Protein AF-A0A924X5Y3-F1 (afdb_monomer)

Mean pred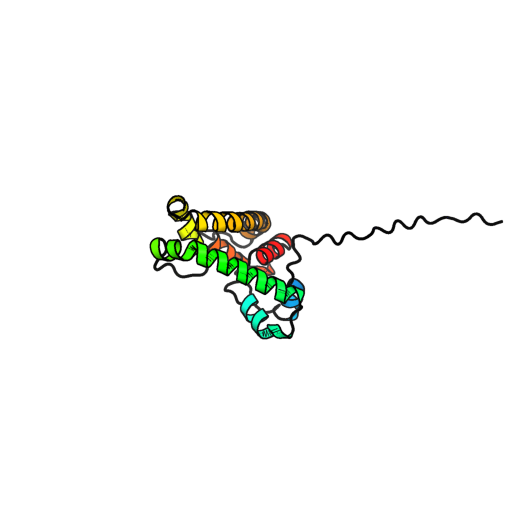icted aligned error: 8.48 Å

Sequence (168 aa):
MKIAVIAAALVCLGTTYAHAGDHACKTDVEKFCKDIKSGEGRIHDCMKSHEAEISTACKADITQRATHNKEITEACKDDREKLCTGIEPGHGRISACFEDNAAKLSTGCKAKLATRGKHWKEARKACAADIKTNCPGVRGGHGAKLQCIHEHADALSPACKDAIDDVE

Solvent-accessible surface area (backbone atoms only — not comparable to full-atom values): 9939 Å² total; per-residue (Å²): 137,91,80,82,82,80,76,80,77,78,73,72,75,73,72,80,70,77,54,92,61,68,54,62,39,53,70,44,40,61,73,77,36,66,88,53,64,58,59,96,58,44,54,59,55,47,50,60,78,37,56,90,76,49,51,72,59,21,54,53,46,54,53,50,51,52,50,53,52,47,53,44,48,65,49,29,42,68,48,42,68,72,74,38,67,91,60,61,81,60,66,41,45,56,56,50,45,47,60,79,38,53,87,78,46,49,72,61,24,48,55,47,49,52,57,57,49,52,56,51,51,53,27,50,60,50,26,46,65,42,44,62,70,78,40,72,83,71,76,73,60,70,22,48,52,50,50,44,47,38,76,43,53,88,79,44,49,69,63,26,50,35,32,50,65,73,74,110

Foldseek 3Di:
DDDDDPPPPPPPPPPPPPPLLPQQCPVVCVVFPVVPQDFPCRSVVRCVVCVVPTDPSNNVSNVVVVVLVVQLCVLCVVVCVVQVPPQDDALCRSVVSCVVCVVVGDPSNNVSVVVLVVLVVQLCVQCVVVLVVQPPPQDDDPSSSLVSCSVVVVVGDSSNNSSNSSND

Nearest PDB structures (foldseek):
  6dwn-assembly2_B  TM=2.709E-01  e=5.214E+00  Homo sapiens
  7z8r-assembly1_C  TM=2.139E-01  e=8.713E+00  Homo sapiens

Secondary structure (DSSP, 8-state):
-------------------TT--TTHHHHHHHSTTSPSSTTHHHHHHHHTTTTS-HHHHHHHHHHHHHHHHHHHHTHHHHHHHSTTPPSSTTHHHHHHHHTTTTS-HHHHHHHHHHHHHHHHHHHHTHHHHHHH-TT--SSHHHHHHHHHHTGGGS-HHHHHHHHTT-

Radius of gyration: 20.82 Å; Cα contacts (8 Å, |Δi|>4): 134; chains: 1; bounding box: 39×42×86 Å

Structure (mmCIF, N/CA/C/O backbone):
data_AF-A0A924X5Y3-F1
#
_entry.id   AF-A0A924X5Y3-F1
#
loop_
_atom_site.group_PDB
_atom_site.id
_atom_site.type_symbol
_atom_site.label_atom_id
_atom_site.label_alt_id
_atom_site.label_comp_id
_atom_site.label_asym_id
_atom_site.label_entity_id
_atom_site.label_seq_id
_atom_site.pdbx_PDB_ins_code
_atom_site.Cartn_x
_atom_site.Cartn_y
_atom_site.Cartn_z
_atom_site.occupancy
_atom_site.B_iso_or_equiv
_atom_site.auth_seq_id
_atom_site.auth_comp_id
_atom_site.auth_asym_id
_atom_site.auth_atom_id
_atom_site.pdbx_PDB_model_num
ATOM 1 N N . MET A 1 1 ? 1.955 20.659 -65.147 1.00 37.41 1 MET A N 1
ATOM 2 C CA . MET A 1 1 ? 1.409 21.801 -64.382 1.00 37.41 1 MET A CA 1
ATOM 3 C C . MET A 1 1 ? 0.979 21.267 -63.023 1.00 37.41 1 MET A C 1
ATOM 5 O O . MET A 1 1 ? 0.297 20.255 -62.983 1.00 37.41 1 MET A O 1
ATOM 9 N N . LYS A 1 2 ? 1.528 21.830 -61.944 1.00 40.03 2 LYS A N 1
ATOM 10 C CA . LYS A 1 2 ? 1.480 21.322 -60.564 1.00 40.03 2 LYS A CA 1
ATOM 11 C C . LYS A 1 2 ? 0.111 21.603 -59.930 1.00 40.03 2 LYS A C 1
ATOM 13 O O . LYS A 1 2 ? -0.299 22.757 -59.934 1.00 40.03 2 LYS A O 1
ATOM 18 N N . ILE A 1 3 ? -0.530 20.605 -59.322 1.00 45.47 3 ILE A N 1
ATOM 19 C CA . ILE A 1 3 ? -1.521 20.833 -58.259 1.00 45.47 3 ILE A CA 1
ATOM 20 C C . ILE A 1 3 ? -1.047 20.031 -57.050 1.00 45.47 3 ILE A C 1
ATOM 22 O O . ILE A 1 3 ? -0.917 18.810 -57.103 1.00 45.47 3 ILE A O 1
ATOM 26 N N . ALA A 1 4 ? -0.663 20.768 -56.012 1.00 41.97 4 ALA A N 1
ATOM 27 C CA . ALA A 1 4 ? -0.085 20.266 -54.780 1.00 41.97 4 ALA A CA 1
ATOM 28 C C . ALA A 1 4 ? -1.147 19.540 -53.946 1.00 41.97 4 ALA A C 1
ATOM 30 O O . ALA A 1 4 ? -2.198 20.102 -53.645 1.00 41.97 4 ALA A O 1
ATOM 31 N N . VAL A 1 5 ? -0.851 18.304 -53.547 1.00 45.59 5 VAL A N 1
ATOM 32 C CA . VAL A 1 5 ? -1.600 17.600 -52.504 1.00 45.59 5 VAL A CA 1
ATOM 33 C C . VAL A 1 5 ? -1.166 18.208 -51.174 1.00 45.59 5 VAL A C 1
ATOM 35 O O . VAL A 1 5 ? -0.056 17.966 -50.705 1.00 45.59 5 VAL A O 1
ATOM 38 N N . ILE A 1 6 ? -2.016 19.051 -50.590 1.00 49.12 6 ILE A N 1
ATOM 39 C CA . ILE A 1 6 ? -1.834 19.533 -49.220 1.00 49.12 6 ILE A CA 1
ATOM 40 C C . ILE A 1 6 ? -2.153 18.349 -48.307 1.00 49.12 6 ILE A C 1
ATOM 42 O O . ILE A 1 6 ? -3.313 18.058 -48.022 1.00 49.12 6 ILE A O 1
ATOM 46 N N . ALA A 1 7 ? -1.115 17.630 -47.884 1.00 51.94 7 ALA A N 1
ATOM 47 C CA . ALA A 1 7 ? -1.210 16.709 -46.766 1.00 51.94 7 ALA A CA 1
ATOM 48 C C . ALA A 1 7 ? -1.477 17.546 -45.509 1.00 51.94 7 ALA A C 1
ATOM 50 O O . ALA A 1 7 ? -0.570 18.172 -44.962 1.00 51.94 7 ALA A O 1
ATOM 51 N N . ALA A 1 8 ? -2.736 17.598 -45.076 1.00 51.56 8 ALA A N 1
ATOM 52 C CA . ALA A 1 8 ? -3.076 18.048 -43.739 1.00 51.56 8 ALA A CA 1
ATOM 53 C C . ALA A 1 8 ? -2.475 17.034 -42.758 1.00 51.56 8 ALA A C 1
ATOM 55 O O . ALA A 1 8 ? -3.072 16.001 -42.460 1.00 51.56 8 ALA A O 1
ATOM 56 N N . ALA A 1 9 ? -1.248 17.304 -42.315 1.00 52.56 9 ALA A N 1
ATOM 57 C CA . ALA A 1 9 ? -0.655 16.633 -41.178 1.00 52.56 9 ALA A CA 1
ATOM 58 C C . ALA A 1 9 ? -1.520 16.974 -39.962 1.00 52.56 9 ALA A C 1
ATOM 60 O O . ALA A 1 9 ? -1.374 18.027 -39.343 1.00 52.56 9 ALA A O 1
ATOM 61 N N . LEU A 1 10 ? -2.460 16.082 -39.656 1.00 55.69 10 LEU A N 1
ATOM 62 C CA . LEU A 1 10 ? -3.098 16.006 -38.356 1.00 55.69 10 LEU A CA 1
ATOM 63 C C . LEU A 1 10 ? -1.993 15.587 -37.383 1.00 55.69 10 LEU A C 1
ATOM 65 O O . LEU A 1 10 ? -1.774 14.409 -37.112 1.00 55.69 10 LEU A O 1
ATOM 69 N N . VAL A 1 11 ? -1.221 16.573 -36.926 1.00 55.44 11 VAL A N 1
ATOM 70 C CA . VAL A 1 11 ? -0.397 16.432 -35.735 1.00 55.44 11 VAL A CA 1
ATOM 71 C C . VAL A 1 11 ? -1.403 16.246 -34.615 1.00 55.44 11 VAL A C 1
ATOM 73 O O . VAL A 1 11 ? -1.948 17.210 -34.079 1.00 55.44 11 VAL A O 1
ATOM 76 N N . CYS A 1 12 ? -1.700 14.986 -34.3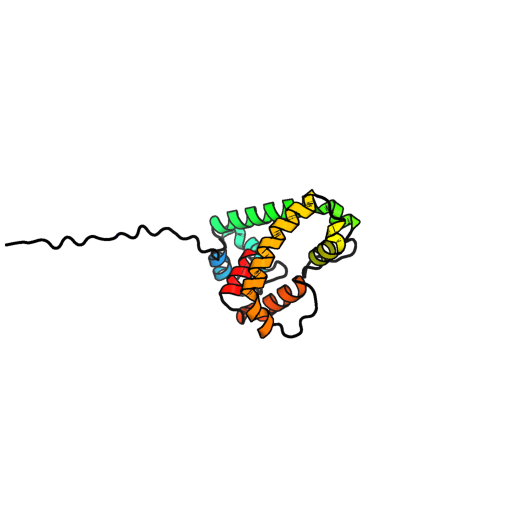02 1.00 48.38 12 CYS A N 1
ATOM 77 C CA . CYS A 1 12 ? -2.187 14.633 -32.987 1.00 48.38 12 CYS A CA 1
ATOM 78 C C . CYS A 1 12 ? -1.093 15.111 -32.035 1.00 48.38 12 CYS A C 1
ATOM 80 O O . CYS A 1 12 ? -0.087 14.431 -31.845 1.00 48.38 12 CYS A O 1
ATOM 82 N N . LEU A 1 13 ? -1.245 16.337 -31.526 1.00 54.50 13 LEU A N 1
ATOM 83 C CA . LEU A 1 13 ? -0.568 16.788 -30.326 1.00 54.50 13 LEU A CA 1
ATOM 84 C C . LEU A 1 13 ? -0.931 15.729 -29.301 1.00 54.50 13 LEU A C 1
ATOM 86 O O . LEU A 1 13 ? -2.069 15.686 -28.838 1.00 54.50 13 LEU A O 1
ATOM 90 N N . GLY A 1 14 ? -0.009 14.790 -29.093 1.00 48.81 14 GLY A N 1
ATOM 91 C CA . GLY A 1 14 ? -0.165 13.728 -28.129 1.00 48.81 14 GLY A CA 1
ATOM 92 C C . GLY A 1 14 ? -0.386 14.411 -26.801 1.00 48.81 14 GLY A C 1
ATOM 93 O O . GLY A 1 14 ? 0.558 14.888 -26.177 1.00 48.81 14 GLY A O 1
ATOM 94 N N . THR A 1 15 ? -1.644 14.505 -26.390 1.00 45.28 15 THR A N 1
ATOM 95 C CA . THR A 1 15 ? -1.974 14.598 -24.986 1.00 45.28 15 THR A CA 1
ATOM 96 C C . THR A 1 15 ? -1.255 13.413 -24.378 1.00 45.28 15 THR A C 1
ATOM 98 O O . THR A 1 15 ? -1.600 12.266 -24.665 1.00 45.28 15 THR A O 1
ATOM 101 N N . THR A 1 16 ? -0.189 13.677 -23.628 1.00 42.06 16 THR A N 1
ATOM 102 C CA . THR A 1 16 ? 0.367 12.700 -22.707 1.00 42.06 16 THR A CA 1
ATOM 103 C C . THR A 1 16 ? -0.768 12.396 -21.745 1.00 42.06 16 THR A C 1
ATOM 105 O O . THR A 1 16 ? -0.985 13.110 -20.767 1.00 42.06 16 THR A O 1
ATOM 108 N N . TYR A 1 17 ? -1.585 11.407 -22.097 1.00 44.28 17 TYR A N 1
ATOM 109 C CA . TYR A 1 17 ? -2.454 10.757 -21.150 1.00 44.28 17 TYR A CA 1
ATOM 110 C C . TYR A 1 17 ? -1.479 10.142 -20.162 1.00 44.28 17 TYR A C 1
ATOM 112 O O . TYR A 1 17 ? -0.830 9.149 -20.473 1.00 44.28 17 TYR A O 1
ATOM 120 N N . ALA A 1 18 ? -1.301 10.797 -19.015 1.00 39.22 18 ALA A N 1
ATOM 121 C CA . ALA A 1 18 ? -0.826 10.102 -17.840 1.00 39.22 18 ALA A CA 1
ATOM 122 C C . ALA A 1 18 ? -1.805 8.941 -17.666 1.00 39.22 18 ALA A C 1
ATOM 124 O O . ALA A 1 18 ? -2.974 9.151 -17.324 1.00 39.22 18 ALA A O 1
ATOM 125 N N . HIS A 1 19 ? -1.376 7.746 -18.065 1.00 36.34 19 HIS A N 1
ATOM 126 C CA . HIS A 1 19 ? -2.139 6.547 -17.815 1.00 36.34 19 HIS A CA 1
ATOM 1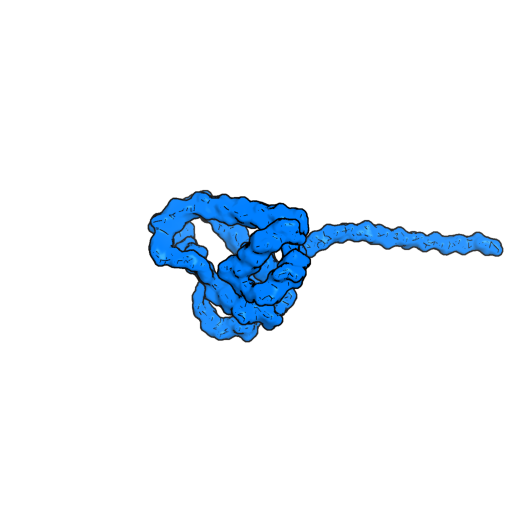27 C C . HIS A 1 19 ? -2.244 6.439 -16.296 1.00 36.34 19 HIS A C 1
ATOM 129 O O . HIS A 1 19 ? -1.238 6.449 -15.590 1.00 36.34 19 HIS A O 1
ATOM 135 N N . ALA A 1 20 ? -3.472 6.394 -15.784 1.00 36.69 20 ALA A N 1
ATOM 136 C CA . ALA A 1 20 ? -3.708 5.836 -14.463 1.00 36.69 20 ALA A CA 1
ATOM 137 C C . ALA A 1 20 ? -3.146 4.402 -14.510 1.00 36.69 20 ALA A C 1
ATOM 139 O O . ALA A 1 20 ? -3.707 3.570 -15.224 1.00 36.69 20 ALA A O 1
ATOM 140 N N . GLY A 1 21 ? -1.976 4.188 -13.905 1.00 38.94 21 GLY A N 1
ATOM 141 C CA . GLY A 1 21 ? -1.159 2.974 -14.033 1.00 38.94 21 GLY A CA 1
ATOM 142 C C . GLY A 1 21 ? 0.340 3.214 -14.289 1.00 38.94 21 GLY A C 1
ATOM 143 O O . GLY A 1 21 ? 1.127 2.276 -14.181 1.00 38.94 21 GLY A O 1
ATOM 144 N N . ASP A 1 22 ? 0.771 4.448 -14.586 1.00 48.50 22 ASP A N 1
ATOM 145 C CA . ASP A 1 22 ? 2.199 4.799 -14.641 1.00 48.50 22 ASP A CA 1
ATOM 146 C C . ASP A 1 22 ? 2.651 5.397 -13.303 1.00 48.50 22 ASP A C 1
ATOM 148 O O . ASP A 1 22 ? 2.876 6.602 -13.162 1.00 48.50 22 ASP A O 1
ATOM 152 N N . HIS A 1 23 ? 2.768 4.540 -12.289 1.00 73.44 23 HIS A N 1
ATOM 153 C CA . HIS A 1 23 ? 3.445 4.888 -11.044 1.00 73.44 23 HIS A CA 1
ATOM 154 C C . HIS A 1 23 ? 4.876 5.368 -11.365 1.00 73.44 23 HIS A C 1
ATOM 156 O O . HIS A 1 23 ? 5.586 4.760 -12.173 1.00 73.44 23 HIS A O 1
ATOM 162 N N . ALA A 1 24 ? 5.316 6.475 -10.757 1.00 88.94 24 ALA A N 1
ATOM 163 C CA . ALA A 1 24 ? 6.525 7.170 -11.201 1.00 88.94 24 ALA A CA 1
ATOM 164 C C . ALA A 1 24 ? 7.814 6.349 -11.025 1.00 88.94 24 ALA A C 1
ATOM 166 O O . ALA A 1 24 ? 8.815 6.674 -11.663 1.00 88.94 24 ALA A O 1
ATOM 167 N N . CYS A 1 25 ? 7.807 5.298 -10.194 1.00 90.75 25 CYS A N 1
ATOM 168 C CA . CYS A 1 25 ? 8.935 4.376 -10.081 1.00 90.75 25 CYS A CA 1
ATOM 169 C C . CYS A 1 25 ? 8.797 3.102 -10.912 1.00 90.75 25 CYS A C 1
ATOM 171 O O . CYS A 1 25 ? 9.648 2.239 -10.760 1.00 90.75 25 CYS A O 1
ATOM 173 N N . LYS A 1 26 ? 7.787 2.925 -11.774 1.00 88.44 26 LYS A N 1
ATOM 174 C CA . LYS A 1 26 ? 7.566 1.652 -12.492 1.00 88.44 26 LYS A CA 1
ATOM 175 C C . LYS A 1 26 ? 8.823 1.185 -13.232 1.00 88.44 26 LYS A C 1
ATOM 177 O O . LYS A 1 26 ? 9.337 0.102 -12.968 1.00 88.44 26 LYS A O 1
ATOM 182 N N . THR A 1 27 ? 9.399 2.061 -14.052 1.00 91.81 27 THR A N 1
ATOM 183 C CA . THR A 1 27 ? 10.650 1.791 -14.779 1.00 91.81 27 THR A CA 1
ATOM 184 C C . THR A 1 27 ? 11.844 1.575 -13.846 1.00 91.81 27 THR A C 1
ATOM 186 O O . THR A 1 27 ? 12.719 0.758 -14.129 1.00 91.81 27 THR A O 1
ATOM 189 N N . ASP A 1 28 ? 11.905 2.301 -12.728 1.00 94.00 28 ASP A N 1
ATOM 190 C CA . ASP A 1 28 ? 12.977 2.147 -11.743 1.00 94.00 28 ASP A CA 1
ATOM 191 C C . ASP A 1 28 ? 12.870 0.790 -11.019 1.00 94.00 28 ASP A C 1
ATOM 193 O O . ASP A 1 28 ? 13.872 0.094 -10.856 1.00 94.00 28 ASP A O 1
ATOM 197 N N . VAL A 1 29 ? 11.660 0.355 -10.659 1.00 91.69 29 VAL A N 1
ATOM 198 C CA . VAL A 1 29 ? 11.386 -0.957 -10.059 1.00 91.69 29 VAL A CA 1
ATOM 199 C C . VAL A 1 29 ? 11.764 -2.079 -11.019 1.00 91.69 29 VAL A C 1
ATOM 201 O O . VAL A 1 29 ? 12.480 -2.992 -10.617 1.00 91.69 29 VAL A O 1
ATOM 204 N N . GLU A 1 30 ? 11.386 -1.992 -12.294 1.00 91.06 30 GLU A N 1
ATOM 205 C CA . GLU A 1 30 ? 11.783 -2.977 -13.311 1.00 91.06 30 GLU A CA 1
ATOM 206 C C . GLU A 1 30 ? 13.306 -3.046 -13.502 1.00 91.06 30 GLU A C 1
ATOM 208 O O . GLU A 1 30 ? 13.876 -4.117 -13.725 1.00 91.06 30 GLU A O 1
ATOM 213 N N . LYS A 1 31 ? 13.989 -1.903 -13.407 1.00 95.56 31 LYS A N 1
ATOM 214 C CA . LYS A 1 31 ? 15.436 -1.827 -13.603 1.00 95.56 31 LYS A CA 1
ATOM 215 C C . LYS A 1 31 ? 16.222 -2.365 -12.410 1.00 95.56 31 LYS A C 1
ATOM 217 O O . LYS A 1 31 ? 17.202 -3.081 -12.612 1.00 95.56 31 LYS A O 1
ATOM 222 N N . PHE A 1 32 ? 15.828 -1.993 -11.195 1.00 95.69 32 PHE A N 1
ATOM 223 C CA . PHE A 1 32 ? 16.629 -2.218 -9.990 1.00 95.69 32 PHE A CA 1
ATOM 224 C C . PHE A 1 32 ? 16.073 -3.317 -9.079 1.00 95.69 32 PHE A C 1
ATOM 226 O O . PHE A 1 32 ? 16.842 -3.969 -8.381 1.00 95.69 32 PHE A O 1
ATOM 233 N N . CYS A 1 33 ? 14.759 -3.556 -9.097 1.00 93.75 33 CYS A N 1
ATOM 234 C CA . CYS A 1 33 ? 14.068 -4.389 -8.107 1.00 93.75 33 CYS A CA 1
ATOM 235 C C . CYS A 1 33 ? 13.184 -5.489 -8.712 1.00 93.75 33 CYS A C 1
ATOM 237 O O . CYS A 1 33 ? 12.383 -6.074 -7.990 1.00 93.75 33 CYS A O 1
ATOM 239 N N . LYS A 1 34 ? 13.330 -5.817 -10.001 1.00 91.31 34 LYS A N 1
ATOM 240 C CA . LYS A 1 34 ? 12.517 -6.846 -10.682 1.00 91.31 34 LYS A CA 1
ATOM 241 C C . LYS A 1 34 ? 12.541 -8.229 -10.020 1.00 91.31 34 LYS A C 1
ATOM 243 O O . LYS A 1 34 ? 11.582 -8.977 -10.146 1.00 91.31 34 LYS A O 1
ATOM 248 N N . ASP A 1 35 ? 13.633 -8.562 -9.331 1.00 90.88 35 ASP A N 1
ATOM 249 C CA . ASP A 1 35 ? 13.823 -9.859 -8.670 1.00 90.88 35 ASP A CA 1
ATOM 250 C C . ASP A 1 35 ? 13.376 -9.822 -7.193 1.00 90.88 35 ASP A C 1
ATOM 252 O O . ASP A 1 35 ? 13.461 -10.816 -6.468 1.00 90.88 35 ASP A O 1
ATOM 256 N N . ILE A 1 36 ? 12.896 -8.666 -6.724 1.00 90.19 36 ILE A N 1
ATOM 257 C CA . ILE A 1 36 ? 12.366 -8.489 -5.379 1.00 90.19 36 ILE A CA 1
ATOM 258 C C . ILE A 1 36 ? 10.879 -8.821 -5.401 1.00 90.19 36 ILE A C 1
ATOM 260 O O . ILE A 1 36 ? 10.078 -8.175 -6.068 1.00 90.19 36 ILE A O 1
ATOM 264 N N . LYS A 1 37 ? 10.491 -9.829 -4.624 1.00 86.00 37 LYS A N 1
ATOM 265 C CA . LYS A 1 37 ? 9.080 -10.179 -4.456 1.00 86.00 37 LYS A CA 1
ATOM 266 C C . LYS A 1 37 ? 8.340 -9.045 -3.730 1.00 86.00 37 LYS A C 1
ATOM 268 O O . LYS A 1 37 ? 8.816 -8.553 -2.704 1.00 86.00 37 LYS A O 1
ATOM 273 N N . SER A 1 38 ? 7.165 -8.675 -4.237 1.00 83.38 38 SER A N 1
ATOM 274 C CA . SER A 1 38 ? 6.320 -7.606 -3.689 1.00 83.38 38 SER A CA 1
ATOM 275 C C . SER A 1 38 ? 5.802 -7.906 -2.276 1.00 83.38 38 SER A C 1
ATOM 277 O O . SER A 1 38 ? 5.943 -9.019 -1.747 1.00 83.38 38 SER A O 1
ATOM 279 N N . GLY A 1 39 ? 5.242 -6.884 -1.626 1.00 83.19 39 GLY A N 1
ATOM 280 C CA . GLY A 1 39 ? 4.770 -6.953 -0.250 1.00 83.19 39 GLY A CA 1
ATOM 281 C C . GLY A 1 39 ? 5.846 -6.787 0.825 1.00 83.19 39 GLY A C 1
ATOM 282 O O . GLY A 1 39 ? 7.053 -6.846 0.580 1.00 83.19 39 GLY A O 1
ATOM 283 N N . GLU A 1 40 ? 5.366 -6.572 2.054 1.00 81.69 40 GLU A N 1
ATOM 284 C CA . GLU A 1 40 ? 6.179 -6.388 3.271 1.00 81.69 40 GLU A CA 1
ATOM 285 C C . GLU A 1 40 ? 7.180 -5.220 3.197 1.00 81.69 40 GLU A C 1
ATOM 287 O O . GLU A 1 40 ? 8.129 -5.169 3.968 1.00 81.69 40 GLU A O 1
ATOM 292 N N . GLY A 1 41 ? 6.976 -4.267 2.282 1.00 84.25 41 GLY A N 1
ATOM 293 C CA . GLY A 1 41 ? 7.868 -3.115 2.115 1.00 84.25 41 GLY A CA 1
ATOM 294 C C . GLY A 1 41 ? 9.181 -3.422 1.388 1.00 84.25 41 GLY A C 1
ATOM 295 O O . GLY A 1 41 ? 10.027 -2.543 1.274 1.00 84.25 41 GLY A O 1
ATOM 296 N N . ARG A 1 42 ? 9.361 -4.627 0.834 1.00 89.31 42 ARG A N 1
ATOM 297 C CA . ARG A 1 42 ? 10.640 -5.031 0.222 1.00 89.31 42 ARG A CA 1
ATOM 298 C C . ARG A 1 42 ? 11.019 -4.222 -1.013 1.00 89.31 42 ARG A C 1
ATOM 300 O O . ARG A 1 42 ? 12.188 -3.890 -1.187 1.00 89.31 42 ARG A O 1
ATOM 307 N N . ILE A 1 43 ? 10.043 -3.865 -1.849 1.00 89.12 43 ILE A N 1
ATOM 308 C CA . ILE A 1 43 ? 10.277 -2.981 -3.001 1.00 89.12 43 ILE A CA 1
ATOM 309 C C . ILE A 1 43 ? 10.708 -1.592 -2.530 1.00 89.12 43 ILE A C 1
ATOM 311 O O . ILE A 1 43 ? 11.660 -1.037 -3.069 1.00 89.12 43 ILE A O 1
ATOM 315 N N . HIS A 1 44 ? 10.070 -1.059 -1.486 1.00 88.06 44 HIS A N 1
ATOM 316 C CA . HIS A 1 44 ? 10.470 0.211 -0.884 1.00 88.06 44 HIS A CA 1
ATOM 317 C C . HIS A 1 44 ? 11.911 0.153 -0.347 1.00 88.06 44 HIS A C 1
ATOM 319 O O . HIS A 1 44 ? 12.697 1.064 -0.604 1.00 88.06 44 HIS A O 1
ATOM 325 N N . ASP A 1 45 ? 12.286 -0.925 0.344 1.00 91.88 45 ASP A N 1
ATOM 326 C CA . ASP A 1 45 ? 13.649 -1.102 0.855 1.00 91.88 45 ASP A CA 1
ATOM 327 C C . ASP A 1 45 ? 14.683 -1.204 -0.276 1.00 91.88 45 ASP A C 1
ATOM 329 O O . ASP A 1 45 ? 15.746 -0.587 -0.196 1.00 91.88 45 ASP A O 1
ATOM 333 N N . CYS A 1 46 ? 14.346 -1.902 -1.362 1.00 94.81 46 CYS A N 1
ATOM 334 C CA . CYS A 1 46 ? 15.177 -1.962 -2.562 1.00 94.81 46 CYS A CA 1
ATOM 335 C C . CYS A 1 46 ? 15.312 -0.586 -3.245 1.00 94.81 46 CYS A C 1
ATOM 337 O O . CYS A 1 46 ? 16.415 -0.141 -3.557 1.00 94.81 46 CYS A O 1
ATOM 339 N N . MET A 1 47 ? 14.216 0.158 -3.406 1.00 93.25 47 MET A N 1
ATOM 340 C CA . MET A 1 47 ? 14.257 1.525 -3.943 1.00 93.25 47 MET A CA 1
ATOM 341 C C . MET A 1 47 ? 15.123 2.451 -3.086 1.00 93.25 47 MET A C 1
ATOM 343 O O . MET A 1 47 ? 15.857 3.281 -3.619 1.00 93.25 47 MET A O 1
ATOM 347 N N . LYS A 1 48 ? 15.101 2.277 -1.761 1.00 91.75 48 LYS A N 1
ATOM 348 C CA . LYS A 1 48 ? 15.955 3.028 -0.840 1.00 91.75 48 LYS A CA 1
ATOM 349 C C . LYS A 1 48 ? 17.439 2.689 -1.008 1.00 91.75 48 LYS A C 1
ATOM 351 O O . LYS A 1 48 ? 18.265 3.597 -0.963 1.00 91.75 48 LYS A O 1
ATOM 356 N N . SER A 1 49 ? 17.809 1.426 -1.237 1.00 96.25 49 SER A N 1
ATOM 357 C CA . SER A 1 49 ? 19.213 1.082 -1.525 1.00 96.25 49 SER A CA 1
ATOM 358 C C . SER A 1 49 ? 19.696 1.627 -2.872 1.00 96.25 49 SER A C 1
ATOM 360 O O . SER A 1 49 ? 20.890 1.861 -3.034 1.00 96.25 49 SER A O 1
ATOM 362 N N . HIS A 1 50 ? 18.772 1.889 -3.801 1.00 96.69 50 HIS A N 1
ATOM 363 C CA . HIS A 1 50 ? 19.035 2.507 -5.103 1.00 96.69 50 HIS A CA 1
ATOM 364 C C . HIS A 1 50 ? 18.686 4.003 -5.151 1.00 96.69 50 HIS A C 1
ATOM 366 O O . HIS A 1 50 ? 18.598 4.579 -6.234 1.00 96.69 50 HIS A O 1
ATOM 372 N N . GLU A 1 51 ? 18.530 4.679 -4.005 1.00 94.38 51 GLU A N 1
ATOM 373 C CA . GLU A 1 51 ? 18.068 6.075 -3.953 1.00 94.38 51 GLU A CA 1
ATOM 374 C C . GLU A 1 51 ? 18.939 7.020 -4.799 1.00 94.38 51 GLU A C 1
ATOM 376 O O . GLU A 1 51 ? 18.441 7.969 -5.395 1.00 94.38 51 GLU A O 1
ATOM 381 N N . ALA A 1 52 ? 20.243 6.772 -4.922 1.00 96.88 52 ALA A N 1
ATOM 382 C CA . ALA A 1 52 ? 21.110 7.591 -5.771 1.00 96.88 52 ALA A CA 1
ATOM 383 C C . ALA A 1 52 ? 20.851 7.401 -7.282 1.00 96.88 52 ALA A C 1
ATOM 385 O O . ALA A 1 52 ? 21.109 8.321 -8.057 1.00 96.88 52 ALA A O 1
ATOM 386 N N . GLU A 1 53 ? 20.315 6.250 -7.689 1.00 97.31 53 GLU A N 1
ATOM 387 C CA . GLU A 1 53 ? 20.261 5.764 -9.076 1.00 97.31 53 GLU A CA 1
ATOM 388 C C . GLU A 1 53 ? 18.866 5.843 -9.708 1.00 97.31 53 GLU A C 1
ATOM 390 O O . GLU A 1 53 ? 18.753 5.881 -10.936 1.00 97.31 53 GLU A O 1
ATOM 395 N N . ILE A 1 54 ? 17.816 5.880 -8.882 1.00 95.56 54 ILE A N 1
ATOM 396 C CA . ILE A 1 54 ? 16.428 6.015 -9.337 1.00 95.56 54 ILE A CA 1
ATOM 397 C C . ILE A 1 54 ? 16.142 7.405 -9.919 1.00 95.56 54 ILE A C 1
ATOM 399 O O . ILE A 1 54 ? 16.799 8.403 -9.594 1.00 95.56 54 ILE A O 1
ATOM 403 N N . SER A 1 55 ? 15.123 7.486 -10.772 1.00 96.31 55 SER A N 1
ATOM 404 C CA . SER A 1 55 ? 14.720 8.728 -11.428 1.00 96.31 55 SER A CA 1
ATOM 405 C C . SER A 1 55 ? 14.261 9.822 -10.449 1.00 96.31 55 SER A C 1
ATOM 407 O O . SER A 1 55 ? 13.773 9.569 -9.346 1.00 96.31 55 SER A O 1
ATOM 409 N N . THR A 1 56 ? 14.362 11.088 -10.871 1.00 95.81 56 THR A N 1
ATOM 410 C CA . THR A 1 56 ? 13.831 12.232 -10.106 1.00 95.81 56 THR A CA 1
ATOM 411 C C . THR A 1 56 ? 12.323 12.126 -9.884 1.00 95.81 56 THR A C 1
ATOM 413 O O . THR A 1 56 ? 11.841 12.496 -8.814 1.00 95.81 56 THR A O 1
ATOM 416 N N . ALA A 1 57 ? 11.587 11.609 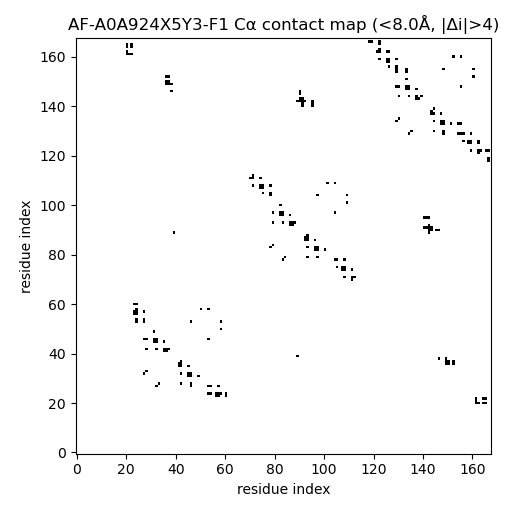-10.872 1.00 93.56 57 ALA A N 1
ATOM 417 C CA . ALA A 1 57 ? 10.149 11.396 -10.766 1.00 93.56 57 ALA A CA 1
ATOM 418 C C . ALA A 1 57 ? 9.833 10.384 -9.656 1.00 93.56 57 ALA A C 1
ATOM 420 O O . ALA A 1 57 ? 9.039 10.684 -8.768 1.00 93.56 57 ALA A O 1
ATOM 421 N N . CYS A 1 58 ? 10.540 9.251 -9.633 1.00 93.12 58 CYS A N 1
ATOM 422 C CA . CYS A 1 58 ? 10.390 8.257 -8.580 1.00 93.12 58 CYS A CA 1
ATOM 423 C C . CYS A 1 58 ? 10.733 8.802 -7.183 1.00 93.12 58 CYS A C 1
ATOM 425 O O . CYS A 1 58 ? 9.994 8.573 -6.228 1.00 93.12 58 CYS A O 1
ATOM 427 N N . LYS A 1 59 ? 11.807 9.589 -7.038 1.00 92.94 59 LYS A N 1
ATOM 428 C CA . LYS A 1 59 ? 12.156 10.223 -5.748 1.00 92.94 59 LYS A CA 1
ATOM 429 C C . LYS A 1 59 ? 11.044 11.126 -5.223 1.00 92.94 59 LYS A C 1
ATOM 431 O O . LYS A 1 59 ? 10.725 11.097 -4.030 1.00 92.94 59 LYS A O 1
ATOM 436 N N . ALA A 1 60 ? 10.470 11.944 -6.106 1.00 92.00 60 ALA A N 1
ATOM 437 C CA . ALA A 1 60 ? 9.377 12.839 -5.749 1.00 92.00 60 ALA A CA 1
ATOM 438 C C . ALA A 1 60 ? 8.138 12.047 -5.304 1.00 92.00 60 ALA A C 1
ATOM 440 O O . ALA A 1 60 ? 7.533 12.367 -4.282 1.00 92.00 60 ALA A O 1
ATOM 441 N N . ASP A 1 61 ? 7.829 10.971 -6.017 1.00 89.94 61 ASP A N 1
ATOM 442 C CA . ASP A 1 61 ? 6.712 10.072 -5.742 1.00 89.94 61 ASP A CA 1
ATOM 443 C C . ASP A 1 61 ? 6.871 9.311 -4.409 1.00 89.94 61 ASP A C 1
ATOM 445 O O . ASP A 1 61 ? 5.974 9.331 -3.566 1.00 89.94 61 ASP A O 1
ATOM 449 N N . ILE A 1 62 ? 8.060 8.761 -4.127 1.00 88.75 62 ILE A N 1
ATOM 450 C CA . ILE A 1 62 ? 8.395 8.155 -2.824 1.00 88.75 62 ILE A CA 1
ATOM 451 C C . ILE A 1 62 ? 8.226 9.175 -1.692 1.00 88.75 62 ILE A C 1
ATOM 453 O O . ILE A 1 62 ? 7.626 8.870 -0.659 1.00 88.75 62 ILE A O 1
ATOM 457 N N . THR A 1 63 ? 8.704 10.407 -1.883 1.00 90.69 63 THR A N 1
ATOM 458 C CA . THR A 1 63 ? 8.568 11.483 -0.886 1.00 90.69 63 THR A CA 1
ATOM 459 C C . THR A 1 63 ? 7.104 11.852 -0.651 1.00 90.69 63 THR A C 1
ATOM 461 O O . THR A 1 63 ? 6.680 12.061 0.493 1.00 90.69 63 THR A O 1
ATOM 464 N N . GLN A 1 64 ? 6.306 11.903 -1.718 1.00 89.44 64 GLN A N 1
ATOM 465 C CA . GLN A 1 64 ? 4.880 12.192 -1.644 1.00 89.44 64 GLN A CA 1
ATOM 466 C C . GLN A 1 64 ? 4.129 11.081 -0.901 1.00 89.44 64 GLN A C 1
ATOM 468 O O . GLN A 1 64 ? 3.368 11.377 0.025 1.00 89.44 64 GLN A O 1
ATOM 473 N N . ARG A 1 65 ? 4.388 9.809 -1.232 1.00 86.62 65 ARG A N 1
ATOM 474 C CA . ARG A 1 65 ? 3.830 8.649 -0.518 1.00 86.62 65 ARG A CA 1
ATOM 475 C C . ARG A 1 65 ? 4.220 8.649 0.955 1.00 86.62 65 ARG A C 1
ATOM 477 O O . ARG A 1 65 ? 3.354 8.493 1.814 1.00 86.62 65 ARG A O 1
ATOM 484 N N . ALA A 1 66 ? 5.495 8.884 1.268 1.00 88.38 66 ALA A N 1
ATOM 485 C CA . ALA A 1 66 ? 5.979 8.965 2.646 1.00 88.38 66 ALA A CA 1
ATOM 486 C C . ALA A 1 66 ? 5.268 10.076 3.435 1.00 88.38 66 ALA A C 1
ATOM 488 O O . ALA A 1 66 ? 4.845 9.862 4.573 1.00 88.38 66 ALA A O 1
ATOM 489 N N . THR A 1 67 ? 5.067 11.240 2.813 1.00 91.38 67 THR A N 1
ATOM 490 C CA . THR A 1 67 ? 4.321 12.358 3.407 1.00 91.38 67 THR A CA 1
ATOM 491 C C . THR A 1 67 ? 2.867 11.976 3.670 1.00 91.38 67 THR A C 1
ATOM 493 O O . THR A 1 67 ? 2.391 12.121 4.796 1.00 91.38 67 THR A O 1
ATOM 496 N N . HIS A 1 68 ? 2.176 11.409 2.681 1.00 88.38 68 HIS A N 1
ATOM 497 C CA . HIS A 1 68 ? 0.791 10.966 2.833 1.00 88.38 68 HIS A CA 1
ATOM 498 C C . HIS A 1 68 ? 0.642 9.903 3.936 1.00 88.38 68 HIS A C 1
ATOM 500 O O . HIS A 1 68 ? -0.230 10.015 4.801 1.00 88.38 68 HIS A O 1
ATOM 506 N N . ASN A 1 69 ? 1.534 8.911 3.977 1.00 88.44 69 ASN A N 1
ATOM 507 C CA . ASN A 1 69 ? 1.543 7.871 5.007 1.00 88.44 69 ASN A CA 1
ATOM 508 C C . ASN A 1 69 ? 1.811 8.436 6.407 1.00 88.44 69 ASN A C 1
ATOM 510 O O . ASN A 1 69 ? 1.175 8.007 7.379 1.00 88.44 69 ASN A O 1
ATOM 514 N N . LYS A 1 70 ? 2.697 9.431 6.522 1.00 94.06 70 LYS A N 1
ATOM 515 C CA . LYS A 1 70 ? 2.930 10.157 7.774 1.00 94.06 70 LYS A CA 1
ATOM 516 C C . LYS A 1 70 ? 1.668 10.886 8.227 1.00 94.06 70 LYS A C 1
ATOM 518 O O . LYS A 1 70 ? 1.276 10.743 9.378 1.00 94.06 70 LYS A O 1
ATOM 523 N N . GLU A 1 71 ? 0.986 11.602 7.336 1.00 94.88 71 GLU A N 1
ATOM 524 C CA . GLU A 1 71 ? -0.259 12.302 7.674 1.00 94.88 71 GLU A CA 1
ATOM 525 C C . GLU A 1 71 ? -1.356 11.359 8.178 1.00 94.88 71 GLU A C 1
ATOM 527 O O . GLU A 1 71 ? -2.060 11.691 9.131 1.00 94.88 71 GLU A O 1
ATOM 532 N N . ILE A 1 72 ? -1.511 10.184 7.558 1.00 93.81 72 ILE A N 1
ATOM 533 C CA . ILE A 1 72 ? -2.453 9.164 8.036 1.00 93.81 72 ILE A CA 1
ATOM 534 C C . ILE A 1 72 ? -2.029 8.666 9.421 1.00 93.81 72 ILE A C 1
ATOM 536 O O . ILE A 1 72 ? -2.865 8.550 10.315 1.00 93.81 72 ILE A O 1
ATOM 540 N N . THR A 1 73 ? -0.740 8.370 9.598 1.00 94.12 73 THR A N 1
ATOM 541 C CA . THR A 1 73 ? -0.201 7.848 10.859 1.00 94.12 73 THR A CA 1
ATOM 542 C C . THR A 1 73 ? -0.419 8.825 12.005 1.00 94.12 73 THR A C 1
ATOM 544 O O . THR A 1 73 ? -0.904 8.408 13.051 1.00 94.12 73 THR A O 1
ATOM 547 N N . GLU A 1 74 ? -0.132 10.110 11.801 1.00 97.19 74 GLU A N 1
ATOM 548 C CA . GLU A 1 74 ? -0.353 11.143 12.815 1.00 97.19 74 GLU A CA 1
ATOM 549 C C . GLU A 1 74 ? -1.843 11.334 13.110 1.00 97.19 74 GLU A C 1
ATOM 551 O O . GLU A 1 74 ? -2.247 11.341 14.271 1.00 97.19 74 GLU A O 1
ATOM 556 N N . ALA A 1 75 ? -2.689 11.402 12.076 1.00 98.00 75 ALA A N 1
ATOM 557 C CA . ALA A 1 75 ? -4.131 11.569 12.258 1.00 98.00 75 ALA A CA 1
ATOM 558 C C . ALA A 1 75 ? -4.790 10.395 13.003 1.00 98.00 75 ALA A C 1
ATOM 560 O O . ALA A 1 75 ? -5.807 10.588 13.665 1.00 98.00 75 ALA A O 1
ATOM 561 N N . CYS A 1 76 ? -4.232 9.188 12.881 1.00 98.00 76 CYS A N 1
ATOM 562 C CA . CYS A 1 76 ? -4.759 7.961 13.477 1.00 98.00 76 CYS A CA 1
ATOM 563 C C . CYS A 1 76 ? -3.962 7.463 14.690 1.00 98.00 76 CYS A C 1
ATOM 565 O O . CYS A 1 76 ? -4.253 6.374 15.188 1.00 98.00 76 CYS A O 1
ATOM 567 N N . LYS A 1 77 ? -2.950 8.205 15.161 1.00 97.50 77 LYS A N 1
ATOM 568 C CA . LYS A 1 77 ? -2.027 7.745 16.210 1.00 97.50 77 LYS A CA 1
ATOM 569 C C . LYS A 1 77 ? -2.763 7.374 17.497 1.00 97.50 77 LYS A C 1
ATOM 571 O O . LYS A 1 77 ? -2.672 6.234 17.949 1.00 97.50 77 LYS A O 1
ATOM 576 N N . ASP A 1 78 ? -3.541 8.310 18.027 1.00 98.19 78 ASP A N 1
ATOM 577 C CA . ASP A 1 78 ? -4.334 8.122 19.242 1.00 98.19 78 ASP A CA 1
ATOM 578 C C . ASP A 1 78 ? -5.360 6.995 19.100 1.00 98.19 78 ASP A C 1
ATOM 580 O O . ASP A 1 78 ? -5.559 6.208 20.023 1.00 98.19 78 ASP A O 1
ATOM 584 N N . ASP A 1 79 ? -6.023 6.912 17.944 1.00 98.38 79 ASP A N 1
ATOM 585 C CA . ASP A 1 79 ? -7.007 5.865 17.670 1.00 98.38 79 ASP A CA 1
ATOM 586 C C . ASP A 1 79 ? -6.342 4.483 17.665 1.00 98.38 79 ASP A C 1
ATOM 588 O O . ASP A 1 79 ? -6.873 3.539 18.246 1.00 98.38 79 ASP A O 1
ATOM 592 N N . ARG A 1 80 ? -5.145 4.361 17.076 1.00 97.50 80 ARG A N 1
ATOM 593 C CA . ARG A 1 80 ? -4.358 3.120 17.093 1.00 97.50 80 ARG A CA 1
ATOM 594 C C . ARG A 1 80 ? -4.008 2.700 18.518 1.00 97.50 80 ARG A C 1
ATOM 596 O O . ARG A 1 80 ? -4.201 1.539 18.860 1.00 97.50 80 ARG A O 1
ATOM 603 N N . GLU A 1 81 ? -3.508 3.631 19.327 1.00 96.88 81 GLU A N 1
ATOM 604 C CA . GLU A 1 81 ? -3.086 3.384 20.715 1.00 96.88 81 GLU A CA 1
ATOM 605 C C . GLU A 1 81 ? -4.261 3.073 21.655 1.00 96.88 81 GLU A C 1
ATOM 607 O O . GLU A 1 81 ? -4.095 2.386 22.660 1.00 96.88 81 GLU A O 1
ATOM 612 N N . LYS A 1 82 ? -5.466 3.560 21.347 1.00 98.06 82 LYS A N 1
ATOM 613 C CA . LYS A 1 82 ? -6.663 3.312 22.167 1.00 98.06 82 LYS A CA 1
ATOM 614 C C . LYS A 1 82 ? -7.426 2.062 21.738 1.00 98.06 82 LYS A C 1
ATOM 616 O O . LYS A 1 82 ? -7.984 1.373 22.586 1.00 98.06 82 LYS A O 1
ATOM 621 N N . LEU A 1 83 ? -7.496 1.791 20.434 1.00 98.25 83 LEU A N 1
ATOM 622 C CA . LEU A 1 83 ? -8.422 0.805 19.863 1.00 98.25 83 LEU A CA 1
ATOM 623 C C . LEU A 1 83 ? -7.724 -0.455 19.344 1.00 98.25 83 LEU A C 1
ATOM 625 O O . LEU A 1 83 ? -8.357 -1.504 19.286 1.00 98.25 83 LEU A O 1
ATOM 629 N N . CYS A 1 84 ? -6.444 -0.362 18.970 1.00 97.19 84 CYS A N 1
ATOM 630 C CA . CYS A 1 84 ? -5.717 -1.415 18.252 1.00 97.19 84 CYS A CA 1
ATOM 631 C C . CYS A 1 84 ? -4.414 -1.838 18.943 1.00 97.19 84 CYS A C 1
ATOM 633 O O . CYS A 1 84 ? -3.491 -2.338 18.297 1.00 97.19 84 CYS A O 1
ATOM 635 N N . THR A 1 85 ? -4.320 -1.642 20.256 1.00 96.38 85 THR A N 1
ATOM 636 C CA . THR A 1 85 ? -3.151 -2.041 21.049 1.00 96.38 85 THR A CA 1
ATOM 637 C C . THR A 1 85 ? -2.931 -3.547 21.000 1.00 96.38 85 THR A C 1
ATOM 639 O O . THR A 1 85 ? -3.870 -4.329 21.116 1.00 96.38 85 THR A O 1
ATOM 642 N N . GLY A 1 86 ? -1.673 -3.955 20.816 1.00 94.56 86 GLY A N 1
ATOM 643 C CA . GLY A 1 86 ? -1.288 -5.363 20.694 1.00 94.56 86 GLY A CA 1
ATOM 644 C C . GLY A 1 86 ? -1.545 -5.977 19.314 1.00 94.56 86 GLY A C 1
ATOM 645 O O . GLY A 1 86 ? -1.162 -7.120 19.086 1.00 94.56 86 GLY A O 1
ATOM 646 N N . ILE A 1 87 ? -2.143 -5.235 18.376 1.00 94.25 87 ILE A N 1
ATOM 647 C CA . ILE A 1 87 ? -2.247 -5.677 16.987 1.00 94.25 87 ILE A CA 1
ATOM 648 C C . ILE A 1 87 ? -0.918 -5.408 16.286 1.00 94.25 87 ILE A C 1
ATOM 650 O O . ILE A 1 87 ? -0.463 -4.269 16.185 1.00 94.25 87 ILE A O 1
ATOM 654 N N . GLU A 1 88 ? -0.295 -6.461 15.773 1.00 91.00 88 GLU A N 1
ATOM 655 C CA . GLU A 1 88 ? 0.930 -6.321 14.999 1.00 91.00 88 GLU A CA 1
ATOM 656 C C . GLU A 1 88 ? 0.672 -5.617 13.650 1.00 91.00 88 GLU A C 1
ATOM 658 O O . GLU A 1 88 ? -0.299 -5.953 12.956 1.00 91.00 88 GLU A O 1
ATOM 663 N N . PRO A 1 89 ? 1.562 -4.706 13.213 1.00 87.19 89 PRO A N 1
ATOM 664 C CA . PRO A 1 89 ? 1.533 -4.133 11.868 1.00 87.19 89 PRO A CA 1
ATOM 665 C C . PRO A 1 89 ? 1.664 -5.181 10.755 1.00 87.19 89 PRO A C 1
ATOM 667 O O . PRO A 1 89 ? 2.055 -6.320 10.997 1.00 87.19 89 PRO A O 1
ATOM 670 N N . GLY A 1 90 ? 1.365 -4.778 9.518 1.00 85.00 90 GLY A N 1
ATOM 671 C CA . GLY A 1 90 ? 1.430 -5.650 8.341 1.00 85.00 90 GLY A CA 1
ATOM 672 C C . GLY A 1 90 ? 0.131 -6.414 8.069 1.00 85.00 90 GLY A C 1
ATOM 673 O O . GLY A 1 90 ? -0.807 -6.398 8.871 1.00 85.00 90 GLY A O 1
ATOM 674 N N . HIS A 1 91 ? 0.056 -7.034 6.887 1.00 81.94 91 HIS A N 1
ATOM 675 C CA . HIS A 1 91 ? -1.058 -7.898 6.458 1.00 81.94 91 HIS A CA 1
ATOM 676 C C . HIS A 1 91 ? -2.454 -7.278 6.648 1.00 81.94 91 HIS A C 1
ATOM 678 O O . HIS A 1 91 ? -3.436 -7.967 6.917 1.00 81.94 91 HIS A O 1
ATOM 684 N N . GLY A 1 92 ? -2.549 -5.945 6.573 1.00 85.25 92 GLY A N 1
ATOM 685 C CA . GLY A 1 92 ? -3.779 -5.181 6.788 1.00 85.25 92 GLY A CA 1
ATOM 686 C C . GLY A 1 92 ? -4.418 -5.300 8.179 1.00 85.25 92 GLY A C 1
ATOM 687 O O . GLY A 1 92 ? -5.536 -4.818 8.340 1.00 85.25 92 GLY A O 1
ATOM 688 N N . ARG A 1 93 ? -3.752 -5.878 9.189 1.00 90.25 93 ARG A N 1
ATOM 689 C CA . ARG A 1 93 ? -4.351 -6.138 10.516 1.00 90.25 93 ARG A CA 1
ATOM 690 C C . ARG A 1 93 ? -4.809 -4.874 11.239 1.00 90.25 93 ARG A C 1
ATOM 692 O O . ARG A 1 93 ? -5.920 -4.822 11.751 1.00 90.25 93 ARG A O 1
ATOM 699 N N . ILE A 1 94 ? -3.987 -3.826 11.217 1.00 92.12 94 ILE A N 1
ATOM 700 C CA . ILE A 1 94 ? -4.352 -2.522 11.792 1.00 92.12 94 ILE A CA 1
ATOM 701 C C . ILE A 1 94 ? -5.539 -1.903 11.049 1.00 92.12 94 ILE A C 1
ATOM 703 O O . ILE A 1 94 ? -6.425 -1.328 11.673 1.00 92.12 94 ILE A O 1
ATOM 707 N N . SER A 1 95 ? -5.593 -2.057 9.723 1.00 89.88 95 SER A N 1
ATOM 708 C CA . SER A 1 95 ? -6.731 -1.567 8.940 1.00 89.88 95 SER A CA 1
ATOM 709 C C . SER A 1 95 ? -8.009 -2.331 9.283 1.00 89.88 95 SER A C 1
ATOM 711 O O . SER A 1 95 ? -9.038 -1.695 9.463 1.00 89.88 95 SER A O 1
ATOM 713 N N . ALA A 1 96 ? -7.935 -3.654 9.463 1.00 90.12 96 ALA A N 1
ATOM 714 C CA . ALA A 1 96 ? -9.065 -4.458 9.930 1.00 90.12 96 ALA A CA 1
ATOM 715 C C . ALA A 1 96 ? -9.538 -4.013 11.326 1.00 90.12 96 ALA A C 1
ATOM 717 O O . ALA A 1 96 ? -10.724 -3.793 11.531 1.00 90.12 96 ALA A O 1
ATOM 718 N N . CYS A 1 97 ? -8.612 -3.757 12.257 1.00 95.19 97 CYS A N 1
ATOM 719 C CA . CYS A 1 97 ? -8.965 -3.219 13.571 1.00 95.19 97 CYS A CA 1
ATOM 720 C C . CYS A 1 97 ? -9.666 -1.848 13.492 1.00 95.19 97 CYS A C 1
ATOM 722 O O . CYS A 1 97 ? -10.632 -1.596 14.220 1.00 95.19 97 CYS A O 1
ATOM 724 N N . PHE A 1 98 ? -9.212 -0.955 12.606 1.00 95.19 98 PHE A N 1
ATOM 725 C CA . PHE A 1 98 ? -9.889 0.321 12.368 1.00 95.19 98 PHE A CA 1
ATOM 726 C C . PHE A 1 98 ? -11.269 0.149 11.729 1.00 95.19 98 PHE A C 1
ATOM 728 O O . PHE A 1 98 ? -12.180 0.892 12.085 1.00 95.19 98 PHE A O 1
ATOM 735 N N . GLU A 1 99 ? -11.439 -0.817 10.824 1.00 91.12 99 GLU A N 1
ATOM 736 C CA . GLU A 1 99 ? -12.742 -1.168 10.246 1.00 91.12 99 GLU A CA 1
ATOM 737 C C . GLU A 1 99 ? -13.709 -1.660 11.342 1.00 91.12 99 GLU A C 1
ATOM 739 O O . GLU A 1 99 ? -14.816 -1.129 11.458 1.00 91.12 99 GLU A O 1
ATOM 744 N N . ASP A 1 100 ? -13.266 -2.561 12.223 1.00 94.12 100 ASP A N 1
ATOM 745 C CA . ASP A 1 100 ? -14.067 -3.084 13.344 1.00 94.12 100 ASP A CA 1
ATOM 746 C C . ASP A 1 100 ? -14.429 -2.005 14.379 1.00 94.12 100 ASP A C 1
ATOM 748 O O . ASP A 1 100 ? -15.460 -2.077 15.053 1.00 94.12 100 ASP A O 1
ATOM 752 N N . ASN A 1 101 ? -13.601 -0.964 14.496 1.00 96.94 101 ASN A N 1
ATOM 753 C CA . ASN A 1 101 ? -13.823 0.161 15.402 1.00 96.94 101 ASN A CA 1
ATOM 754 C C . ASN A 1 101 ? -14.256 1.444 14.681 1.00 96.94 101 ASN A C 1
ATOM 756 O O . ASN A 1 101 ? -14.187 2.522 15.276 1.00 96.94 101 ASN A O 1
ATOM 760 N N . ALA A 1 102 ? -14.752 1.357 13.441 1.00 95.31 102 ALA A N 1
ATOM 761 C CA . ALA A 1 102 ? -14.988 2.521 12.585 1.00 95.31 102 ALA A CA 1
ATOM 762 C C . ALA A 1 102 ? -15.851 3.608 13.245 1.00 95.31 102 ALA A C 1
ATOM 764 O O . ALA A 1 102 ? -15.593 4.798 13.070 1.00 95.31 102 ALA A O 1
ATOM 765 N N . ALA A 1 103 ? -16.843 3.229 14.056 1.00 97.25 103 ALA A N 1
ATOM 766 C CA . ALA A 1 103 ? -17.688 4.178 14.781 1.00 97.25 103 ALA A CA 1
ATOM 767 C C . ALA A 1 103 ? -16.919 4.992 15.843 1.00 97.25 103 ALA A C 1
ATOM 769 O O . ALA A 1 103 ? -17.216 6.173 16.032 1.00 97.25 103 ALA A O 1
ATOM 770 N N . LYS A 1 104 ? -15.910 4.391 16.486 1.00 98.12 104 LYS A N 1
ATOM 771 C CA . LYS A 1 104 ? -15.142 4.956 17.610 1.00 98.12 104 LYS A CA 1
ATOM 772 C C . LYS A 1 104 ? -13.954 5.816 17.183 1.00 98.12 104 LYS A C 1
ATOM 774 O O . LYS A 1 104 ? -13.423 6.543 18.013 1.00 98.12 104 LYS A O 1
ATOM 779 N N . LEU A 1 105 ? -13.549 5.742 15.916 1.00 98.31 105 LEU A N 1
ATOM 780 C CA . LEU A 1 105 ? -12.429 6.524 15.394 1.00 98.31 105 LEU A CA 1
ATOM 781 C C . LEU A 1 105 ? -12.686 8.034 15.488 1.00 98.31 105 LEU A C 1
ATOM 783 O O . LEU A 1 105 ? -13.816 8.502 15.280 1.00 98.31 105 LEU A O 1
ATOM 787 N N . SER A 1 106 ? -11.619 8.800 15.706 1.00 98.44 106 SER A N 1
ATOM 788 C CA . SER A 1 106 ? -11.642 10.257 15.614 1.00 98.44 106 SER A CA 1
ATOM 789 C C . SER A 1 106 ? -12.055 10.744 14.218 1.00 98.44 106 SER A C 1
ATOM 791 O O . SER A 1 106 ? -11.874 10.064 13.203 1.00 98.44 106 SER A O 1
ATOM 793 N N . THR A 1 107 ? -12.596 11.964 14.140 1.00 98.06 107 THR A N 1
ATOM 794 C CA . THR A 1 107 ? -12.968 12.597 12.862 1.00 98.06 107 THR A CA 1
ATOM 795 C C . THR A 1 107 ? -11.771 12.712 11.915 1.00 98.06 107 THR A C 1
ATOM 797 O O . THR A 1 107 ? -11.906 12.438 10.722 1.00 98.06 107 THR A O 1
ATOM 800 N N . GLY A 1 108 ? -10.595 13.071 12.446 1.00 96.94 108 GLY A N 1
ATOM 801 C CA . GLY A 1 108 ? -9.363 13.208 11.668 1.00 96.94 108 GLY A CA 1
ATOM 802 C C . GLY A 1 108 ? -8.920 11.883 11.051 1.00 96.94 108 GLY A C 1
ATOM 803 O O . GLY A 1 108 ? -8.692 11.812 9.841 1.00 96.94 108 GLY A O 1
ATOM 804 N N . CYS A 1 109 ? -8.891 10.812 11.848 1.00 98.06 109 CYS A N 1
ATOM 805 C CA . CYS A 1 109 ? -8.542 9.490 11.344 1.00 98.06 109 CYS A CA 1
ATOM 806 C C . CYS A 1 109 ? -9.569 8.971 10.329 1.00 98.06 109 CYS A C 1
ATOM 808 O O . CYS A 1 109 ? -9.188 8.518 9.249 1.00 98.06 109 CYS A O 1
ATOM 810 N N . LYS A 1 110 ? -10.876 9.112 10.607 1.00 97.00 110 LYS A N 1
ATOM 811 C CA . LYS A 1 110 ? -11.951 8.741 9.665 1.00 97.00 110 LYS A CA 1
ATOM 812 C C . LYS A 1 110 ? -11.770 9.400 8.301 1.00 97.00 110 LYS A C 1
ATOM 814 O O . LYS A 1 110 ? -11.887 8.721 7.284 1.00 97.00 110 LYS A O 1
ATOM 819 N N . ALA A 1 111 ? -11.463 10.696 8.268 1.00 95.75 111 ALA A N 1
ATOM 820 C CA . ALA A 1 111 ? -11.271 11.426 7.019 1.00 95.75 111 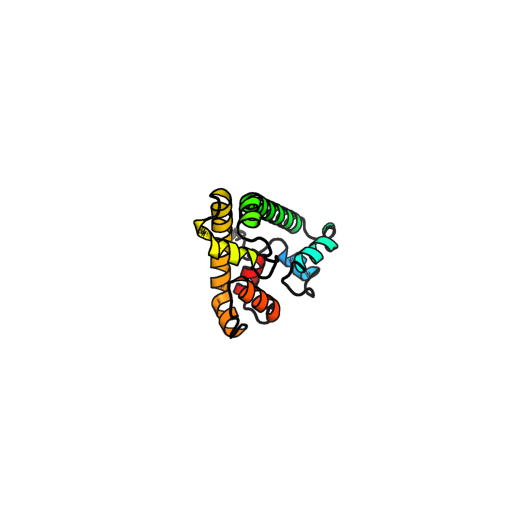ALA A CA 1
ATOM 821 C C . ALA A 1 111 ? -10.095 10.866 6.201 1.00 95.75 111 ALA A C 1
ATOM 823 O O . ALA A 1 111 ? -10.239 10.600 5.007 1.00 95.75 111 ALA A O 1
ATOM 824 N N . LYS A 1 112 ? -8.950 10.618 6.848 1.00 95.00 112 LYS A N 1
ATOM 825 C CA . LYS A 1 112 ? -7.766 10.039 6.195 1.00 95.00 112 LYS A CA 1
ATOM 826 C C . LYS A 1 112 ? -8.009 8.602 5.715 1.00 95.00 112 LYS A C 1
ATOM 828 O O . LYS A 1 112 ? -7.666 8.265 4.580 1.00 95.00 112 LYS A O 1
ATOM 833 N N . LEU A 1 113 ? -8.667 7.771 6.526 1.00 92.81 113 LEU A N 1
ATOM 834 C CA . LEU A 1 113 ? -9.014 6.396 6.155 1.00 92.81 113 LEU A CA 1
ATOM 835 C C . LEU A 1 113 ? -10.060 6.322 5.041 1.00 92.81 113 LEU A C 1
ATOM 837 O O . LEU A 1 113 ? -9.975 5.424 4.207 1.00 92.81 113 LEU A O 1
ATOM 841 N N . ALA A 1 114 ? -11.008 7.259 4.978 1.00 91.44 114 ALA A N 1
ATOM 842 C CA . ALA A 1 114 ? -11.988 7.313 3.898 1.00 91.44 114 ALA A CA 1
ATOM 843 C C . ALA A 1 114 ? -11.317 7.559 2.539 1.00 91.44 114 ALA A C 1
ATOM 845 O O . ALA A 1 114 ? -11.654 6.886 1.565 1.00 91.44 114 ALA A O 1
ATOM 846 N N . THR A 1 115 ? -10.339 8.469 2.470 1.00 87.44 115 THR A N 1
ATOM 847 C CA . THR A 1 115 ? -9.557 8.707 1.246 1.00 87.44 115 THR A CA 1
ATOM 848 C C . THR A 1 115 ? -8.775 7.460 0.849 1.00 87.44 115 THR A C 1
ATOM 850 O O . THR A 1 115 ? -8.940 6.972 -0.268 1.00 87.44 115 THR A O 1
ATOM 853 N N . ARG A 1 116 ? -8.015 6.870 1.782 1.00 85.38 116 ARG A N 1
ATOM 854 C CA . ARG A 1 116 ? -7.269 5.626 1.528 1.00 85.38 116 ARG A CA 1
ATOM 855 C C . ARG A 1 116 ? -8.186 4.474 1.093 1.00 85.38 116 ARG A C 1
ATOM 857 O O . ARG A 1 116 ? -7.848 3.712 0.194 1.00 85.38 116 ARG A O 1
ATOM 864 N N . GLY A 1 117 ? -9.370 4.367 1.692 1.00 85.31 117 GLY A N 1
ATOM 865 C CA . GLY A 1 117 ? -10.366 3.348 1.368 1.00 85.31 117 GLY A CA 1
ATOM 866 C C . GLY A 1 117 ? -10.910 3.439 -0.060 1.00 85.31 117 GLY A C 1
ATOM 867 O O . GLY A 1 117 ? -11.247 2.406 -0.637 1.00 85.31 117 GLY A O 1
ATOM 868 N N . LYS A 1 118 ? -10.961 4.637 -0.664 1.00 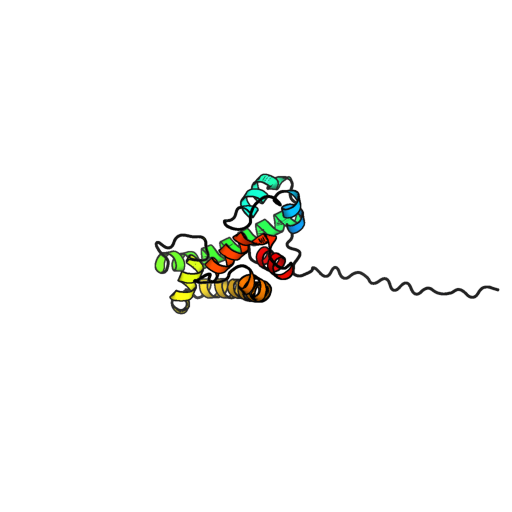85.88 118 LYS A N 1
ATOM 869 C CA . LYS A 1 118 ? -11.359 4.799 -2.074 1.00 85.88 118 LYS A CA 1
ATOM 870 C C . LYS A 1 118 ? -10.348 4.150 -3.015 1.00 85.88 118 LYS A C 1
ATOM 872 O O . LYS A 1 118 ? -10.758 3.357 -3.855 1.00 85.88 118 LYS A O 1
ATOM 877 N N . HIS A 1 119 ? -9.056 4.417 -2.821 1.00 81.50 119 HIS A N 1
ATOM 878 C CA . HIS A 1 119 ? -7.990 3.804 -3.620 1.00 81.50 119 HIS A CA 1
ATOM 879 C C . HIS A 1 119 ? -8.026 2.273 -3.509 1.00 81.50 119 HIS A C 1
ATOM 881 O O . HIS A 1 119 ? -8.054 1.571 -4.517 1.00 81.50 119 HIS A O 1
ATOM 887 N N . TRP A 1 120 ? -8.201 1.747 -2.291 1.00 83.56 120 TRP A N 1
ATOM 888 C CA . TRP A 1 120 ? -8.351 0.305 -2.081 1.00 83.56 120 TRP A CA 1
ATOM 889 C C . TRP A 1 120 ? -9.583 -0.308 -2.739 1.00 83.56 120 TRP A C 1
ATOM 891 O O . TRP A 1 120 ? -9.549 -1.466 -3.156 1.00 83.56 120 TRP A O 1
ATOM 901 N N . LYS A 1 121 ? -10.697 0.423 -2.805 1.00 88.06 121 LYS A N 1
ATOM 902 C CA . LYS A 1 121 ? -11.912 -0.066 -3.460 1.00 88.06 121 LYS A CA 1
ATOM 903 C C . LYS A 1 121 ? -11.684 -0.262 -4.959 1.00 88.06 121 LYS A C 1
ATOM 905 O O . LYS A 1 121 ? -12.113 -1.285 -5.493 1.00 88.06 121 LYS A O 1
ATOM 910 N N . GLU A 1 122 ? -10.996 0.674 -5.605 1.00 87.44 122 GLU A N 1
ATOM 911 C CA . GLU A 1 122 ? -10.665 0.565 -7.027 1.00 87.44 122 GLU A CA 1
ATOM 912 C C . GLU A 1 122 ? -9.654 -0.561 -7.281 1.00 87.44 122 GLU A C 1
ATOM 914 O O . GLU A 1 122 ? -9.902 -1.402 -8.145 1.00 87.44 122 GLU A O 1
ATOM 919 N N . ALA A 1 123 ? -8.618 -0.698 -6.445 1.00 88.44 123 ALA A N 1
ATOM 920 C CA . ALA A 1 123 ? -7.680 -1.819 -6.543 1.00 88.44 123 ALA A CA 1
ATOM 921 C C . ALA A 1 123 ? -8.368 -3.186 -6.388 1.00 88.44 123 ALA A C 1
ATOM 923 O O . ALA A 1 123 ? -8.166 -4.101 -7.184 1.00 88.44 123 ALA A O 1
ATOM 924 N N . ARG A 1 124 ? -9.285 -3.324 -5.419 1.00 89.25 124 ARG A N 1
ATOM 925 C CA . ARG A 1 124 ? -10.081 -4.556 -5.252 1.00 89.25 124 ARG A CA 1
ATOM 926 C C . ARG A 1 124 ? -10.937 -4.873 -6.476 1.00 89.25 124 ARG A C 1
ATOM 928 O O . ARG A 1 124 ? -11.151 -6.048 -6.763 1.00 89.25 124 ARG A O 1
ATOM 935 N N . LYS A 1 125 ? -11.460 -3.855 -7.163 1.00 92.75 125 LYS A N 1
ATOM 936 C CA . LYS A 1 125 ? -12.248 -4.035 -8.386 1.00 92.75 125 LYS A CA 1
ATOM 937 C C . LYS A 1 125 ? -11.365 -4.526 -9.532 1.00 92.75 125 LYS A C 1
ATOM 939 O O . LYS A 1 125 ? -11.755 -5.480 -10.200 1.00 92.75 125 LYS A O 1
ATOM 944 N N . ALA A 1 126 ? -10.191 -3.923 -9.716 1.00 94.00 126 ALA A N 1
ATOM 945 C CA . ALA A 1 12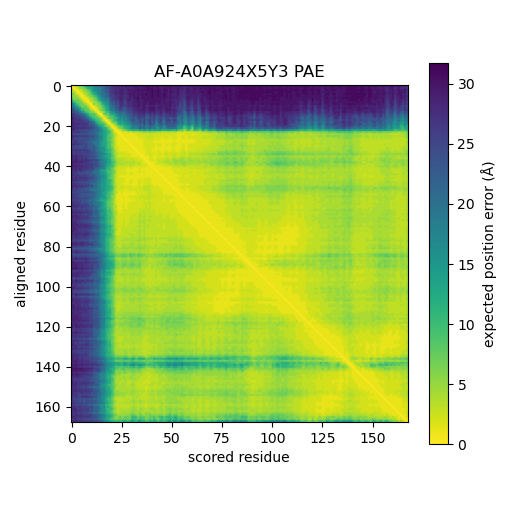6 ? -9.219 -4.346 -10.721 1.00 94.00 126 ALA A CA 1
ATOM 946 C C . ALA A 1 126 ? -8.746 -5.792 -10.484 1.00 94.00 126 ALA A C 1
ATOM 948 O O . ALA A 1 126 ? -8.737 -6.600 -11.405 1.00 94.00 126 ALA A O 1
ATOM 949 N N . CYS A 1 127 ? -8.480 -6.153 -9.227 1.00 93.88 127 CYS A N 1
ATOM 950 C CA . CYS A 1 127 ? -7.992 -7.477 -8.846 1.00 93.88 127 CYS A CA 1
ATOM 951 C C . CYS A 1 127 ? -9.079 -8.540 -8.620 1.00 93.88 127 CYS A C 1
ATOM 953 O O . CYS A 1 127 ? -8.769 -9.646 -8.183 1.00 93.88 127 CYS A O 1
ATOM 955 N N . ALA A 1 128 ? -10.363 -8.259 -8.866 1.00 93.50 128 ALA A N 1
ATOM 956 C CA . ALA A 1 128 ? -11.444 -9.172 -8.475 1.00 93.50 128 ALA A CA 1
ATOM 957 C C . ALA A 1 128 ? -11.348 -10.559 -9.145 1.00 93.50 128 ALA A C 1
ATOM 959 O O . ALA A 1 128 ? -11.567 -11.583 -8.490 1.00 93.50 128 ALA A O 1
ATOM 960 N N . ALA A 1 1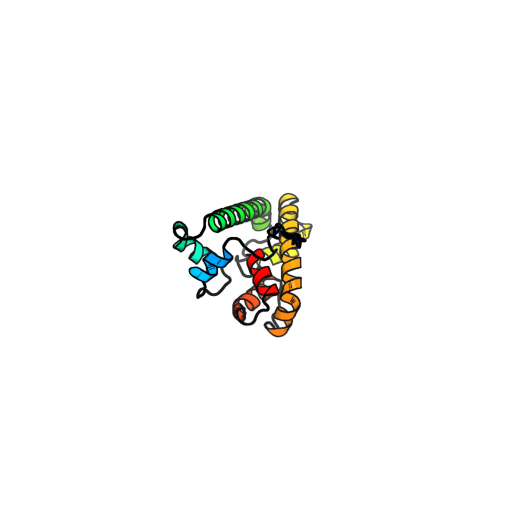29 ? -11.011 -10.600 -10.438 1.00 95.62 129 ALA A N 1
ATOM 961 C CA . ALA A 1 129 ? -10.846 -11.845 -11.187 1.00 95.62 129 ALA A CA 1
ATOM 962 C C . ALA A 1 129 ? -9.570 -12.597 -10.778 1.00 95.62 129 ALA A C 1
ATOM 964 O O . ALA A 1 129 ? -9.608 -13.818 -10.597 1.00 95.62 129 ALA A O 1
ATOM 965 N N . ASP A 1 130 ? -8.474 -11.867 -10.564 1.00 95.88 130 ASP A N 1
ATOM 966 C CA . ASP A 1 130 ? -7.201 -12.424 -10.109 1.00 95.88 130 ASP A CA 1
ATOM 967 C C . ASP A 1 130 ? -7.322 -13.035 -8.716 1.00 95.88 130 ASP A C 1
ATOM 969 O O . ASP A 1 130 ? -6.919 -14.172 -8.514 1.00 95.88 130 ASP A O 1
ATOM 973 N N . ILE A 1 131 ? -7.975 -12.351 -7.772 1.00 94.19 131 ILE A N 1
ATOM 974 C CA . ILE A 1 131 ? -8.232 -12.887 -6.427 1.00 94.19 131 ILE A CA 1
ATOM 975 C C . ILE A 1 131 ? -9.048 -14.181 -6.511 1.00 94.19 131 ILE A C 1
ATOM 977 O O . ILE A 1 131 ? -8.749 -15.148 -5.816 1.00 94.19 131 ILE A O 1
ATOM 981 N N . LYS A 1 132 ? -10.084 -14.228 -7.356 1.00 94.00 132 LYS A N 1
ATOM 982 C CA . LYS A 1 132 ? -10.904 -15.439 -7.512 1.00 94.00 132 LYS A CA 1
ATOM 983 C C . LYS A 1 132 ? -10.086 -16.623 -8.043 1.00 94.00 132 LYS A C 1
ATOM 985 O O . LYS A 1 132 ? -10.345 -17.755 -7.644 1.00 94.00 132 LYS A O 1
ATOM 990 N N . THR A 1 133 ? -9.152 -16.355 -8.949 1.00 96.56 133 THR A N 1
ATOM 991 C CA . THR A 1 133 ? -8.397 -17.380 -9.680 1.00 96.56 133 THR A CA 1
ATOM 992 C C . THR A 1 133 ? -7.161 -17.834 -8.911 1.00 96.56 133 THR A C 1
ATOM 994 O O . THR A 1 133 ? -6.946 -19.029 -8.743 1.00 96.56 133 THR A O 1
ATOM 997 N N . ASN A 1 134 ? -6.381 -16.877 -8.411 1.00 95.75 134 ASN A N 1
ATOM 998 C CA . ASN A 1 134 ? -5.067 -17.098 -7.814 1.00 95.75 134 ASN A CA 1
ATOM 999 C C . ASN A 1 134 ? -5.119 -17.237 -6.287 1.00 95.75 134 ASN A C 1
ATOM 1001 O O . ASN A 1 134 ? -4.200 -17.791 -5.701 1.00 95.75 134 ASN A O 1
ATOM 1005 N N . CYS A 1 135 ? -6.201 -16.791 -5.640 1.00 94.31 135 CYS A N 1
ATOM 1006 C CA . CYS A 1 135 ? -6.352 -16.819 -4.182 1.00 94.31 135 CYS A CA 1
ATOM 1007 C C . CYS A 1 135 ? -7.592 -17.600 -3.699 1.00 94.31 135 CYS A C 1
ATOM 1009 O O . CYS A 1 135 ? -8.348 -17.092 -2.854 1.00 94.31 135 CYS A O 1
ATOM 1011 N N . PRO A 1 136 ? -7.856 -18.827 -4.202 1.00 92.25 136 PRO A N 1
ATOM 1012 C CA . PRO A 1 136 ? -9.016 -19.595 -3.775 1.00 92.25 136 PRO A CA 1
ATOM 1013 C C . PRO A 1 136 ? -8.900 -19.956 -2.288 1.00 92.25 136 PRO A C 1
ATOM 1015 O O . PRO A 1 136 ? -7.922 -20.542 -1.838 1.00 92.25 136 PRO A O 1
ATOM 1018 N N . GLY A 1 137 ? -9.923 -19.614 -1.505 1.00 84.88 137 GLY A N 1
ATOM 1019 C CA . GLY A 1 137 ? -10.002 -20.013 -0.097 1.00 84.88 137 GLY A CA 1
ATOM 1020 C C . GLY A 1 137 ? -9.257 -19.117 0.896 1.00 84.88 137 GLY A C 1
ATOM 1021 O O . GLY A 1 137 ? -9.298 -19.419 2.087 1.00 84.88 137 GLY A O 1
ATOM 1022 N N . VAL A 1 138 ? -8.657 -17.998 0.467 1.00 88.06 138 VAL A N 1
ATOM 1023 C CA . VAL A 1 138 ? -8.109 -16.996 1.398 1.00 88.06 138 VAL A CA 1
ATOM 1024 C C . VAL A 1 138 ? -9.238 -16.430 2.262 1.00 88.06 138 VAL A C 1
ATOM 1026 O O . VAL A 1 138 ? -10.101 -15.676 1.799 1.00 88.06 138 VAL A O 1
ATOM 1029 N N . ARG A 1 139 ? -9.243 -16.822 3.540 1.00 76.75 139 ARG A N 1
ATOM 1030 C CA . ARG A 1 139 ? -10.181 -16.335 4.557 1.00 76.75 139 ARG A CA 1
ATOM 1031 C C . ARG A 1 139 ? -9.572 -15.108 5.226 1.00 76.75 139 ARG A C 1
ATOM 1033 O O . ARG A 1 139 ? -8.421 -15.144 5.642 1.00 76.75 139 ARG A O 1
ATOM 1040 N N . GLY A 1 140 ? -10.348 -14.038 5.356 1.00 75.94 140 GLY A N 1
ATOM 1041 C CA . GLY A 1 140 ? -9.920 -12.828 6.054 1.00 75.94 140 GLY A CA 1
ATOM 1042 C C . GLY A 1 140 ? -10.254 -11.541 5.310 1.00 75.94 140 GLY A C 1
ATOM 1043 O O . GLY A 1 140 ? -10.860 -11.544 4.233 1.00 75.94 140 GLY A O 1
ATOM 1044 N N . GLY A 1 141 ? -9.867 -10.431 5.936 1.00 78.38 141 GLY A N 1
ATOM 1045 C CA . GLY A 1 141 ? -10.035 -9.091 5.396 1.00 78.38 141 GLY A CA 1
ATOM 1046 C C . GLY A 1 141 ? -9.115 -8.812 4.211 1.00 78.38 141 GLY A C 1
ATOM 1047 O O . GLY A 1 141 ? -8.413 -9.673 3.681 1.00 78.38 141 GLY A O 1
ATOM 1048 N N . HIS A 1 142 ? -9.112 -7.558 3.792 1.00 79.81 142 HIS A N 1
ATOM 1049 C CA . HIS A 1 142 ? -8.368 -7.117 2.623 1.00 79.81 142 HIS A CA 1
ATOM 1050 C C . HIS A 1 142 ? -6.866 -7.427 2.669 1.00 79.81 142 HIS A C 1
ATOM 1052 O O . HIS A 1 142 ? -6.317 -7.844 1.654 1.00 79.81 142 HIS A O 1
ATOM 1058 N N . GLY A 1 143 ? -6.229 -7.307 3.834 1.00 83.81 143 GLY A N 1
ATOM 1059 C CA . GLY A 1 143 ? -4.798 -7.569 3.960 1.00 83.81 143 GLY A CA 1
ATOM 1060 C C . GLY A 1 143 ? -4.392 -9.022 3.700 1.00 83.81 143 GLY A C 1
ATOM 1061 O O . GLY A 1 143 ? -3.349 -9.247 3.099 1.00 83.81 143 GLY A O 1
ATOM 1062 N N . ALA A 1 144 ? -5.238 -10.000 4.044 1.00 87.44 144 ALA A N 1
ATOM 1063 C CA . ALA A 1 144 ? -4.988 -11.406 3.715 1.00 87.44 144 ALA A CA 1
ATOM 1064 C C . ALA A 1 144 ? -5.055 -11.649 2.197 1.00 87.44 144 ALA A C 1
ATOM 1066 O O . ALA A 1 144 ? -4.241 -12.372 1.630 1.00 87.44 144 ALA A O 1
ATOM 1067 N N . LYS A 1 145 ? -6.011 -11.004 1.517 1.00 88.94 145 LYS A N 1
ATOM 1068 C CA . LYS A 1 145 ? -6.134 -11.085 0.054 1.00 88.94 145 LYS A CA 1
ATOM 1069 C C . LYS A 1 145 ? -4.959 -10.408 -0.641 1.00 88.94 145 LYS A C 1
ATOM 1071 O O . LYS A 1 145 ? -4.445 -10.958 -1.603 1.00 88.94 145 LYS A O 1
ATOM 1076 N N . LEU A 1 146 ? -4.529 -9.252 -0.138 1.00 87.69 146 LEU A N 1
ATOM 1077 C CA . LEU A 1 146 ? -3.364 -8.541 -0.656 1.00 87.69 146 LEU A CA 1
ATOM 1078 C C . LEU A 1 146 ? -2.087 -9.378 -0.507 1.00 87.69 146 LEU A C 1
ATOM 1080 O O . LEU A 1 146 ? -1.338 -9.513 -1.465 1.00 87.69 146 LEU A O 1
ATOM 1084 N N . GLN A 1 147 ? -1.886 -10.010 0.654 1.00 88.19 147 GLN A N 1
ATOM 1085 C CA . GLN A 1 147 ? -0.763 -10.922 0.867 1.00 88.19 147 GLN A CA 1
ATOM 1086 C C . GLN A 1 147 ? -0.734 -12.041 -0.178 1.00 88.19 147 GLN A C 1
ATOM 1088 O O . GLN A 1 147 ? 0.294 -12.260 -0.809 1.00 88.19 147 GLN A O 1
ATOM 1093 N N . CYS A 1 148 ? -1.866 -12.709 -0.401 1.00 92.81 148 CYS A N 1
ATOM 1094 C CA . CYS A 1 148 ? -1.940 -13.749 -1.420 1.00 92.81 148 CYS A CA 1
ATOM 1095 C C . CYS A 1 148 ? -1.624 -13.205 -2.822 1.00 92.81 148 CYS A C 1
ATOM 1097 O O . CYS A 1 148 ? -0.871 -13.814 -3.573 1.00 92.81 148 CYS A O 1
ATOM 1099 N N . ILE A 1 149 ? -2.137 -12.026 -3.170 1.00 92.06 149 ILE A N 1
ATOM 1100 C CA . ILE A 1 149 ? -1.847 -11.396 -4.462 1.00 92.06 149 ILE A CA 1
ATOM 1101 C C . ILE A 1 149 ? -0.340 -11.129 -4.630 1.00 92.06 149 ILE A C 1
ATOM 1103 O O . ILE A 1 149 ? 0.193 -11.410 -5.698 1.00 92.06 149 ILE A O 1
ATOM 1107 N N . HIS A 1 150 ? 0.375 -10.713 -3.580 1.00 88.19 150 HIS A N 1
ATOM 1108 C CA . HIS A 1 150 ? 1.842 -10.583 -3.617 1.00 88.19 150 HIS A CA 1
ATOM 1109 C C . HIS A 1 150 ? 2.572 -11.927 -3.733 1.00 88.19 150 HIS A C 1
ATOM 1111 O O . HIS A 1 150 ? 3.628 -12.023 -4.354 1.00 88.19 150 HIS A O 1
ATOM 1117 N N . GLU A 1 151 ? 2.027 -12.994 -3.150 1.00 90.25 151 GLU A N 1
ATOM 1118 C CA . GLU A 1 151 ? 2.567 -14.351 -3.294 1.00 90.25 151 GLU A CA 1
ATOM 1119 C C . GLU A 1 151 ? 2.374 -14.922 -4.704 1.00 90.25 151 GLU A C 1
ATOM 1121 O O . GLU A 1 151 ? 3.167 -15.760 -5.130 1.00 90.25 151 GLU A O 1
ATOM 1126 N N . HIS A 1 152 ? 1.379 -14.421 -5.435 1.00 92.75 152 HIS A N 1
ATOM 1127 C CA . HIS A 1 152 ? 1.022 -14.838 -6.788 1.00 92.75 152 HIS A CA 1
ATOM 1128 C C . HIS A 1 152 ? 1.236 -13.732 -7.834 1.00 92.75 152 HIS A C 1
ATOM 1130 O O . HIS A 1 152 ? 0.592 -13.760 -8.884 1.00 92.75 152 HIS A O 1
ATOM 1136 N N . ALA A 1 153 ? 2.138 -12.777 -7.567 1.00 88.25 153 ALA A N 1
ATOM 1137 C CA . ALA A 1 153 ? 2.326 -11.570 -8.377 1.00 88.25 153 ALA A CA 1
ATOM 1138 C C . ALA A 1 153 ? 2.540 -11.867 -9.873 1.00 88.25 153 ALA A C 1
ATOM 1140 O O . ALA A 1 153 ? 1.967 -11.200 -10.734 1.00 88.25 153 ALA A O 1
ATOM 1141 N N . ASP A 1 154 ? 3.280 -12.928 -10.199 1.00 89.25 154 ASP A N 1
ATOM 1142 C CA . ASP A 1 154 ? 3.568 -13.314 -11.584 1.00 89.25 154 ASP A CA 1
ATOM 1143 C C . ASP A 1 154 ? 2.316 -13.735 -12.368 1.00 89.25 154 ASP A C 1
ATOM 1145 O O . ASP A 1 154 ? 2.230 -13.486 -13.573 1.00 89.25 154 ASP A O 1
ATOM 1149 N N . ALA A 1 155 ? 1.318 -14.301 -11.683 1.00 93.81 155 ALA A N 1
ATOM 1150 C CA . ALA A 1 155 ? 0.085 -14.836 -12.263 1.00 93.81 155 ALA A CA 1
ATOM 1151 C C . ALA A 1 155 ? -1.052 -13.802 -12.381 1.00 93.81 155 ALA A C 1
ATOM 1153 O O . ALA A 1 155 ? -2.161 -14.150 -12.795 1.00 93.81 155 ALA A O 1
ATOM 1154 N N . LEU A 1 156 ? -0.806 -12.546 -11.997 1.00 93.44 156 LEU A N 1
ATOM 1155 C CA . LEU A 1 156 ? -1.820 -11.493 -12.022 1.00 93.44 156 LEU A CA 1
ATOM 1156 C C . LEU A 1 156 ? -1.977 -10.867 -13.410 1.00 93.44 156 LEU A C 1
ATOM 1158 O O . LEU A 1 156 ? -1.007 -10.693 -14.159 1.00 93.44 156 LEU A O 1
ATOM 1162 N N . SER A 1 157 ? -3.202 -10.441 -13.707 1.00 95.19 157 SER A N 1
ATOM 1163 C CA . SER A 1 157 ? -3.509 -9.595 -14.854 1.00 95.19 157 SER A CA 1
ATOM 1164 C C . SER A 1 157 ? -2.760 -8.252 -14.785 1.00 95.19 157 SER A C 1
ATOM 1166 O O . SER A 1 157 ? -2.527 -7.740 -13.686 1.00 95.19 157 SER A O 1
ATOM 1168 N N . PRO A 1 158 ? -2.425 -7.632 -15.935 1.00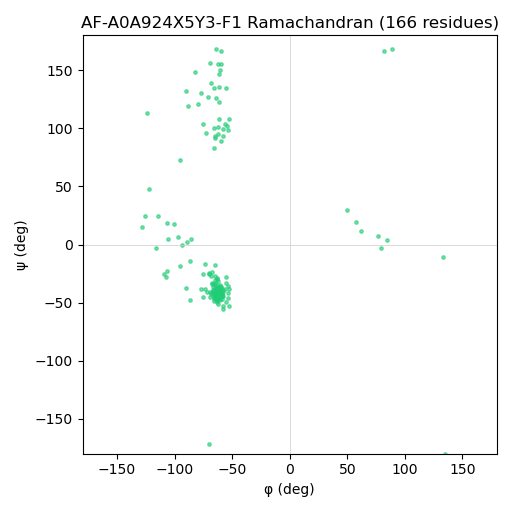 91.81 158 PRO A N 1
ATOM 1169 C CA . PRO A 1 158 ? -1.802 -6.306 -15.957 1.00 91.81 158 PRO A CA 1
ATOM 1170 C C . PRO A 1 158 ? -2.606 -5.262 -15.176 1.00 91.81 158 PRO A C 1
ATOM 1172 O O . PRO A 1 158 ? -2.043 -4.525 -14.381 1.00 91.81 158 PRO A O 1
ATOM 1175 N N . ALA A 1 159 ? -3.936 -5.283 -15.310 1.00 92.06 159 ALA A N 1
ATOM 1176 C CA . ALA A 1 159 ? -4.813 -4.359 -14.598 1.00 92.06 159 ALA A CA 1
ATOM 1177 C C . ALA A 1 159 ? -4.733 -4.514 -13.071 1.00 92.06 159 ALA A C 1
ATOM 1179 O O . ALA A 1 159 ? -4.812 -3.521 -12.355 1.00 92.06 159 ALA A O 1
ATOM 1180 N N . CYS A 1 160 ? -4.591 -5.741 -12.557 1.00 92.69 160 CYS A N 1
ATOM 1181 C CA . CYS A 1 160 ? -4.392 -5.943 -11.125 1.00 92.69 160 CYS A CA 1
ATOM 1182 C C . CYS A 1 160 ? -2.984 -5.534 -10.683 1.00 92.69 160 CYS A C 1
ATOM 1184 O O . CYS A 1 160 ? -2.873 -4.925 -9.627 1.00 92.69 160 CYS A O 1
ATOM 1186 N N . LYS A 1 161 ? -1.945 -5.807 -11.489 1.00 87.81 161 LYS A N 1
ATOM 1187 C CA . LYS A 1 161 ? -0.557 -5.378 -11.225 1.00 87.81 161 LYS A CA 1
ATOM 1188 C C . LYS A 1 161 ? -0.450 -3.858 -11.100 1.00 87.81 161 LYS A C 1
ATOM 1190 O O . LYS A 1 161 ? -0.024 -3.367 -10.065 1.00 87.81 161 LYS A O 1
ATOM 1195 N N . ASP A 1 162 ? -0.958 -3.122 -12.085 1.00 84.50 162 ASP A N 1
ATOM 1196 C CA . ASP A 1 162 ? -0.950 -1.656 -12.039 1.00 84.50 162 ASP A CA 1
ATOM 1197 C C . ASP A 1 162 ? -1.732 -1.139 -10.813 1.00 84.50 162 ASP A C 1
ATOM 1199 O O . ASP A 1 162 ? -1.313 -0.212 -10.127 1.00 84.50 162 ASP A O 1
ATOM 1203 N N . ALA A 1 163 ? -2.857 -1.780 -10.478 1.00 87.81 163 ALA A N 1
ATOM 1204 C CA . ALA A 1 163 ? -3.690 -1.341 -9.366 1.00 87.81 163 ALA A CA 1
ATOM 1205 C C . ALA A 1 163 ? -3.131 -1.668 -7.971 1.00 87.81 163 ALA A C 1
ATOM 1207 O O . ALA A 1 163 ? -3.525 -0.994 -7.019 1.00 87.81 163 ALA A O 1
ATOM 1208 N N . ILE A 1 164 ? -2.287 -2.699 -7.818 1.00 83.31 164 ILE A N 1
ATOM 1209 C CA . ILE A 1 164 ? -1.559 -2.947 -6.561 1.00 83.31 164 ILE A CA 1
ATOM 1210 C C . ILE A 1 164 ? -0.378 -1.985 -6.420 1.00 83.31 164 ILE A C 1
ATOM 1212 O O . ILE A 1 164 ? -0.200 -1.440 -5.336 1.00 83.31 164 ILE A O 1
ATOM 1216 N N . ASP A 1 165 ? 0.327 -1.680 -7.511 1.00 76.75 165 ASP A N 1
ATOM 1217 C CA . ASP A 1 165 ? 1.434 -0.718 -7.509 1.00 76.75 165 ASP A CA 1
ATOM 1218 C C . ASP A 1 165 ? 0.964 0.702 -7.126 1.00 76.75 165 ASP A C 1
ATOM 1220 O O . ASP A 1 165 ? 1.693 1.453 -6.483 1.00 76.75 165 ASP A O 1
ATOM 1224 N N . ASP A 1 166 ? -0.281 1.064 -7.459 1.00 72.75 166 ASP A N 1
ATOM 1225 C CA . ASP A 1 166 ? -0.886 2.363 -7.119 1.00 72.75 166 ASP A CA 1
ATOM 1226 C C . ASP A 1 166 ? -1.284 2.518 -5.633 1.00 72.75 166 ASP A C 1
ATOM 1228 O O . ASP A 1 166 ? -1.570 3.631 -5.172 1.00 72.75 166 ASP A O 1
ATOM 1232 N N . VAL A 1 167 ? -1.386 1.417 -4.879 1.00 74.31 167 VAL A N 1
ATOM 1233 C CA . VAL A 1 167 ? -1.877 1.409 -3.483 1.00 74.31 167 VAL A CA 1
ATOM 1234 C C . VAL A 1 167 ? -0.829 0.975 -2.454 1.00 74.31 167 VAL A C 1
ATOM 1236 O O . VAL A 1 167 ? -1.128 1.017 -1.253 1.00 74.31 167 VAL A O 1
ATOM 1239 N N . GLU A 1 168 ? 0.367 0.592 -2.907 1.00 64.44 168 GLU A N 1
ATOM 1240 C CA . GLU A 1 168 ? 1.568 0.350 -2.091 1.00 64.44 168 GLU A CA 1
ATOM 1241 C C . GLU A 1 168 ? 2.419 1.623 -1.902 1.00 64.44 168 GLU A C 1
ATOM 1243 O O . GLU A 1 168 ? 2.910 1.822 -0.763 1.00 64.44 168 GLU A O 1
#

pLDDT: mean 84.95, std 16.3, range [36.34, 98.44]